Protein AF-A0A381X0K0-F1 (afdb_monomer_lite)

Secondary structure (DSSP, 8-state):
-------EEEEES-EEEEEEEEEETTEEEEEEEEEESSTTT---SEEEEEGGG-----PPPHHHHHHHHHHHHHHHHHTTS-----BHHHHHHHHHHH--TT-TT-SSHHHHHHHHGGG---

pLDDT: mean 73.86, std 18.46, range [36.25, 95.75]

Sequence (122 aa):
MITTDDFSINIESPLKMDLVTHMTPRGIAESLNLTRWMQPFSEQKTFEVDMAQVVTIASASVGLSQYYKYVLKKVDDADMLPEENVSYEEVRHRIEAADDPSNDEVSDEILDELLDISDTIH

Foldseek 3Di:
DDDPPPQKDKDFQDWDWDWDWDQDPVGIDIWIWTHRDQPPPDPDGMDIGGNVPDPDDDDDDPLVVVVSVVVSVVVVVCVVPDDDTDISVNVVVVVVVVVPVVDPPPDVPVVVVVVVCVPDDD

Radius of gyration: 18.39 Å; chains: 1; bounding box: 53×43×51 Å

Structure (mmCIF, N/CA/C/O backbone):
data_AF-A0A381X0K0-F1
#
_entry.id   AF-A0A381X0K0-F1
#
loop_
_atom_site.group_PDB
_atom_site.id
_atom_site.type_symbol
_atom_site.label_atom_id
_atom_site.label_alt_id
_atom_site.label_comp_id
_atom_site.label_asym_id
_atom_site.label_entity_id
_atom_site.label_seq_id
_atom_site.pdbx_PDB_ins_code
_atom_site.Cartn_x
_atom_site.Cartn_y
_atom_site.Cartn_z
_atom_site.occupancy
_atom_site.B_iso_or_equiv
_atom_site.auth_seq_id
_atom_site.auth_comp_id
_atom_site.auth_asym_id
_atom_site.auth_atom_id
_atom_site.pdbx_PDB_model_num
ATOM 1 N N . MET A 1 1 ? -23.074 -20.137 23.136 1.00 40.38 1 MET A N 1
ATOM 2 C CA . MET A 1 1 ? -23.012 -18.737 22.678 1.00 40.38 1 MET A CA 1
ATOM 3 C C . MET A 1 1 ? -21.558 -18.413 22.442 1.00 40.38 1 MET A C 1
ATOM 5 O O . MET A 1 1 ? -20.787 -18.496 23.387 1.00 40.38 1 MET A O 1
ATOM 9 N N . ILE A 1 2 ? -21.197 -18.138 21.195 1.00 36.25 2 ILE A N 1
ATOM 10 C CA . ILE A 1 2 ? -19.928 -17.513 20.829 1.00 36.25 2 ILE A CA 1
ATOM 11 C C . ILE A 1 2 ? -20.352 -16.330 19.967 1.00 36.25 2 ILE A C 1
ATOM 13 O O . ILE A 1 2 ? -20.979 -16.533 18.930 1.00 36.25 2 ILE A O 1
ATOM 17 N N . THR A 1 3 ? -20.117 -15.123 20.460 1.00 43.88 3 THR A N 1
ATOM 18 C CA . THR A 1 3 ? -20.319 -13.877 19.722 1.00 43.88 3 THR A CA 1
ATOM 19 C C . THR A 1 3 ? -18.921 -13.389 19.388 1.00 43.88 3 THR A C 1
ATOM 21 O O . THR A 1 3 ? -18.203 -12.923 20.266 1.00 43.88 3 THR A O 1
ATOM 24 N N . THR A 1 4 ? -18.491 -13.612 18.153 1.00 48.66 4 THR A N 1
ATOM 25 C CA . THR A 1 4 ? -17.281 -13.005 17.598 1.00 48.66 4 THR A CA 1
ATOM 26 C C . THR A 1 4 ? -17.741 -11.874 16.694 1.00 48.66 4 THR A C 1
ATOM 28 O O . THR A 1 4 ? -18.107 -12.113 15.546 1.00 48.66 4 THR A O 1
ATOM 31 N N . ASP A 1 5 ? -17.799 -10.670 17.260 1.00 53.22 5 ASP A N 1
ATOM 32 C CA . ASP A 1 5 ? -17.888 -9.411 16.519 1.00 53.22 5 ASP A CA 1
ATOM 33 C C . ASP A 1 5 ? -16.501 -9.107 15.935 1.00 53.22 5 ASP A C 1
ATOM 35 O O . ASP A 1 5 ? -15.725 -8.370 16.530 1.00 53.22 5 ASP A O 1
ATOM 39 N N . ASP A 1 6 ? -16.165 -9.741 14.811 1.00 66.38 6 ASP A N 1
ATOM 40 C CA . ASP A 1 6 ? -14.887 -9.547 14.099 1.00 66.38 6 ASP A CA 1
ATOM 41 C C . ASP A 1 6 ? -15.176 -9.198 12.625 1.00 66.38 6 ASP A C 1
ATOM 43 O O . ASP A 1 6 ? -14.689 -9.814 11.678 1.00 66.38 6 ASP A O 1
ATOM 47 N N . PHE A 1 7 ? -16.101 -8.253 12.432 1.00 84.19 7 PHE A N 1
ATOM 48 C CA . PHE A 1 7 ? -16.612 -7.839 11.121 1.00 84.19 7 PHE A CA 1
ATOM 49 C C . PHE A 1 7 ? -15.832 -6.671 10.514 1.00 84.19 7 PHE A C 1
ATOM 51 O O . PHE A 1 7 ? -16.231 -6.167 9.472 1.00 84.19 7 PHE A O 1
ATOM 58 N N . SER A 1 8 ? -14.736 -6.227 11.125 1.00 89.00 8 SER A N 1
ATOM 59 C CA . SER A 1 8 ? -13.954 -5.089 10.646 1.00 89.00 8 SER A CA 1
ATOM 60 C C . SER A 1 8 ? -12.452 -5.363 10.680 1.00 89.00 8 SER A C 1
ATOM 62 O O . SER A 1 8 ? -11.953 -6.193 11.436 1.00 89.00 8 SER A O 1
ATOM 64 N N . ILE A 1 9 ? -11.719 -4.674 9.809 1.00 92.38 9 ILE A N 1
ATOM 65 C CA . ILE A 1 9 ? -10.260 -4.652 9.753 1.00 92.38 9 ILE A CA 1
ATOM 66 C C . ILE A 1 9 ? -9.768 -3.246 10.080 1.00 92.38 9 ILE A C 1
ATOM 68 O O . ILE A 1 9 ? -10.250 -2.261 9.526 1.00 92.38 9 ILE A O 1
ATOM 72 N N . ASN A 1 10 ? -8.773 -3.164 10.959 1.00 93.19 10 ASN A N 1
ATOM 73 C CA . ASN A 1 10 ? -8.055 -1.927 11.232 1.00 93.19 10 ASN A CA 1
ATOM 74 C C . ASN A 1 10 ? -6.845 -1.818 10.304 1.00 93.19 10 ASN A C 1
ATOM 76 O O . ASN A 1 10 ? -6.025 -2.734 10.236 1.00 93.19 10 ASN A O 1
ATOM 80 N N . ILE A 1 11 ? -6.739 -0.697 9.597 1.00 93.56 11 ILE A N 1
ATOM 81 C CA . ILE A 1 11 ? -5.674 -0.414 8.635 1.00 93.56 11 ILE A CA 1
ATOM 82 C C . ILE A 1 11 ? -4.933 0.839 9.092 1.00 93.56 11 ILE A C 1
ATOM 84 O O . ILE A 1 11 ? -5.552 1.872 9.333 1.00 93.56 11 ILE A O 1
ATOM 88 N N . GLU A 1 12 ? -3.611 0.758 9.197 1.00 92.56 12 GLU A N 1
ATOM 89 C CA . GLU A 1 12 ? -2.742 1.868 9.590 1.00 92.56 12 GLU A CA 1
ATOM 90 C C . GLU A 1 12 ? -1.925 2.376 8.400 1.00 92.56 12 GLU A C 1
ATOM 92 O O . GLU A 1 12 ? -1.463 1.587 7.576 1.00 92.56 12 GLU A O 1
ATOM 97 N N . SER A 1 13 ? -1.773 3.699 8.321 1.00 91.25 13 SER A N 1
ATOM 98 C CA . SER A 1 13 ? -1.053 4.430 7.273 1.00 91.25 13 SER A CA 1
ATOM 99 C C . SER A 1 13 ? -1.370 3.961 5.843 1.00 91.25 13 SER A C 1
ATOM 101 O O . SER A 1 13 ? -0.459 3.744 5.042 1.00 91.25 13 SER A O 1
ATOM 103 N N . PRO A 1 14 ? -2.657 3.787 5.484 1.00 93.56 14 PRO A N 1
ATOM 104 C CA . PRO A 1 14 ? -3.022 3.292 4.166 1.00 93.56 14 PRO A CA 1
ATOM 105 C C . PRO A 1 14 ? -2.589 4.253 3.056 1.00 93.56 14 PRO A C 1
ATOM 107 O O . PRO A 1 14 ? -2.834 5.462 3.113 1.00 93.56 14 PRO A O 1
ATOM 110 N N . LEU A 1 15 ? -2.021 3.674 1.998 1.00 93.00 15 LEU A N 1
ATOM 111 C CA . LEU A 1 15 ? -1.762 4.354 0.736 1.00 93.00 15 LEU A CA 1
ATOM 112 C C . LEU A 1 15 ? -2.728 3.846 -0.334 1.00 93.00 15 LEU A C 1
ATOM 114 O O . LEU A 1 15 ? -2.998 2.648 -0.445 1.00 93.00 15 LEU A O 1
ATOM 118 N N . LYS A 1 16 ? -3.237 4.769 -1.141 1.00 92.31 16 LYS A N 1
ATOM 119 C CA . LYS A 1 16 ? -4.051 4.476 -2.312 1.00 92.31 16 LYS A CA 1
ATOM 120 C C . LYS A 1 16 ? -3.148 4.045 -3.462 1.00 92.31 16 LYS A C 1
ATOM 122 O O . LYS A 1 16 ? -2.194 4.740 -3.794 1.00 92.31 16 LYS A O 1
ATOM 127 N N . MET A 1 17 ? -3.486 2.918 -4.081 1.00 93.06 17 MET A N 1
ATOM 128 C CA . MET A 1 17 ? -2.830 2.416 -5.285 1.00 93.06 17 MET A CA 1
ATOM 129 C C . MET A 1 17 ? -3.554 2.919 -6.533 1.00 93.06 17 MET A C 1
ATOM 131 O O . MET A 1 17 ? -4.738 2.640 -6.709 1.00 93.06 17 MET A O 1
ATOM 135 N N . ASP A 1 18 ? -2.833 3.617 -7.405 1.00 90.25 18 ASP A N 1
ATOM 136 C CA . ASP A 1 18 ? -3.328 4.124 -8.683 1.00 90.25 18 ASP A CA 1
ATOM 137 C C . ASP A 1 18 ? -2.509 3.552 -9.846 1.00 90.25 18 ASP A C 1
ATOM 139 O O . ASP A 1 18 ? -1.287 3.432 -9.763 1.00 90.25 18 ASP A O 1
ATOM 143 N N . LEU A 1 19 ? -3.177 3.221 -10.952 1.00 90.38 19 LEU A N 1
ATOM 144 C CA . LEU A 1 19 ? -2.515 2.867 -12.207 1.00 90.38 19 LEU A CA 1
ATOM 145 C C . LEU A 1 19 ? -2.429 4.104 -13.097 1.00 90.38 19 LEU A C 1
ATOM 147 O O . LEU A 1 19 ? -3.443 4.712 -13.446 1.00 90.38 19 LEU A O 1
ATOM 151 N N . VAL A 1 20 ? -1.210 4.466 -13.477 1.00 87.81 20 VAL A N 1
ATOM 152 C CA . VAL A 1 20 ? -0.923 5.586 -14.369 1.00 87.81 20 VAL A CA 1
ATOM 153 C C . VAL A 1 20 ? -0.541 5.031 -15.732 1.00 87.81 20 VAL A C 1
ATOM 155 O O . VAL A 1 20 ? 0.456 4.327 -15.882 1.00 87.81 20 VAL A O 1
ATOM 158 N N . THR A 1 21 ? -1.339 5.361 -16.741 1.00 88.81 21 THR A N 1
ATOM 159 C CA . THR A 1 21 ? -1.051 5.005 -18.132 1.00 88.81 21 THR A CA 1
ATOM 160 C C . THR A 1 21 ? -0.179 6.079 -18.769 1.00 88.81 21 THR A C 1
ATOM 162 O O . THR A 1 21 ? -0.420 7.275 -18.602 1.00 88.81 21 THR A O 1
ATOM 165 N N . HIS A 1 22 ? 0.829 5.670 -19.530 1.00 84.44 22 HIS A N 1
ATOM 166 C CA . HIS A 1 22 ? 1.662 6.590 -20.293 1.00 84.44 22 HIS A CA 1
ATOM 167 C C . HIS A 1 22 ? 1.967 6.036 -21.687 1.00 84.44 22 HIS A C 1
ATOM 169 O O . HIS A 1 22 ? 2.054 4.826 -21.911 1.00 84.44 22 HIS A O 1
ATOM 175 N N . MET A 1 23 ? 2.091 6.942 -22.659 1.00 87.50 23 MET A N 1
ATOM 176 C CA . MET A 1 23 ? 2.464 6.578 -24.024 1.00 87.50 23 MET A CA 1
ATOM 177 C C . MET A 1 23 ? 3.976 6.436 -24.119 1.00 87.50 23 MET A C 1
ATOM 179 O O . MET A 1 23 ? 4.715 7.380 -23.848 1.00 87.50 23 MET A O 1
ATOM 183 N N . THR A 1 24 ? 4.431 5.273 -24.564 1.00 86.19 24 THR A N 1
ATOM 184 C CA . THR A 1 24 ? 5.835 5.017 -24.889 1.00 86.19 24 THR A CA 1
ATOM 185 C C . THR A 1 24 ? 5.993 4.810 -26.397 1.00 86.19 24 THR A C 1
ATOM 187 O O . THR A 1 24 ? 5.022 4.473 -27.082 1.00 86.19 24 THR A O 1
ATOM 190 N N . PRO A 1 25 ? 7.219 4.904 -26.946 1.00 87.25 25 PRO A N 1
ATOM 191 C CA . PRO A 1 25 ? 7.485 4.544 -28.342 1.00 87.25 25 PRO A CA 1
ATOM 192 C C . PRO A 1 25 ? 7.109 3.096 -28.708 1.00 87.25 25 PRO A C 1
ATOM 194 O O . PRO A 1 25 ? 6.993 2.774 -29.887 1.00 87.25 25 PRO A O 1
ATOM 197 N N . ARG A 1 26 ? 6.936 2.214 -27.711 1.00 86.56 26 ARG A N 1
ATOM 198 C CA . ARG A 1 26 ? 6.550 0.803 -27.878 1.00 86.56 26 ARG A CA 1
ATOM 199 C C . ARG A 1 26 ? 5.056 0.545 -27.649 1.00 86.56 26 ARG A C 1
ATOM 201 O O . ARG A 1 26 ? 4.625 -0.596 -27.782 1.00 86.56 26 ARG A O 1
ATOM 208 N N . GLY A 1 27 ? 4.274 1.578 -27.340 1.00 88.44 27 GLY A N 1
ATOM 209 C CA . GLY A 1 27 ? 2.844 1.478 -27.052 1.00 88.44 27 GLY A CA 1
ATOM 210 C C . GLY A 1 27 ? 2.481 1.993 -25.662 1.00 88.44 27 GLY A C 1
ATOM 211 O O . GLY A 1 27 ? 3.246 2.722 -25.029 1.00 88.44 27 GLY A O 1
ATOM 212 N N . ILE A 1 28 ? 1.287 1.626 -25.203 1.00 86.44 28 ILE A N 1
ATOM 213 C CA . ILE A 1 28 ? 0.779 2.000 -23.880 1.00 86.44 28 ILE A CA 1
ATOM 214 C C . ILE A 1 28 ? 1.531 1.192 -22.825 1.00 86.44 28 ILE A C 1
ATOM 216 O O . ILE A 1 28 ? 1.593 -0.033 -22.922 1.00 86.44 28 ILE A O 1
ATOM 220 N N . ALA A 1 29 ? 2.083 1.881 -21.835 1.00 86.44 29 ALA A N 1
ATOM 221 C CA . ALA A 1 29 ? 2.632 1.270 -20.637 1.00 86.44 29 ALA A CA 1
ATOM 222 C C . ALA A 1 29 ? 1.858 1.756 -19.409 1.00 86.44 29 ALA A C 1
ATOM 224 O O . ALA A 1 29 ? 1.274 2.843 -19.408 1.00 86.44 29 ALA A O 1
ATOM 225 N N . GLU A 1 30 ? 1.850 0.930 -18.371 1.00 85.75 30 GLU A N 1
ATOM 226 C CA . GLU A 1 30 ? 1.209 1.214 -17.093 1.00 85.75 30 GLU A CA 1
ATOM 227 C C . GLU A 1 30 ? 2.271 1.222 -16.002 1.00 85.75 30 GLU A C 1
ATOM 229 O O . GLU A 1 30 ? 3.159 0.372 -15.986 1.00 85.75 30 GLU A O 1
ATOM 234 N N . SER A 1 31 ? 2.176 2.184 -15.093 1.00 85.06 31 SER A N 1
ATOM 235 C CA . SER A 1 31 ? 2.986 2.245 -13.882 1.00 85.06 31 SER A CA 1
ATOM 236 C C . SER A 1 31 ? 2.082 2.329 -12.662 1.00 85.06 31 SER A C 1
ATOM 238 O O . SER A 1 31 ? 1.027 2.962 -12.700 1.00 85.06 31 SER A O 1
ATOM 240 N N . LEU A 1 32 ? 2.508 1.716 -11.565 1.00 89.81 32 LEU A N 1
ATOM 241 C CA . LEU A 1 32 ? 1.811 1.778 -10.286 1.00 89.81 32 LEU A CA 1
ATOM 242 C C . LEU A 1 32 ? 2.275 3.012 -9.508 1.00 89.81 32 LEU A C 1
ATOM 244 O O . LEU A 1 32 ? 3.467 3.295 -9.460 1.00 89.81 32 LEU A O 1
A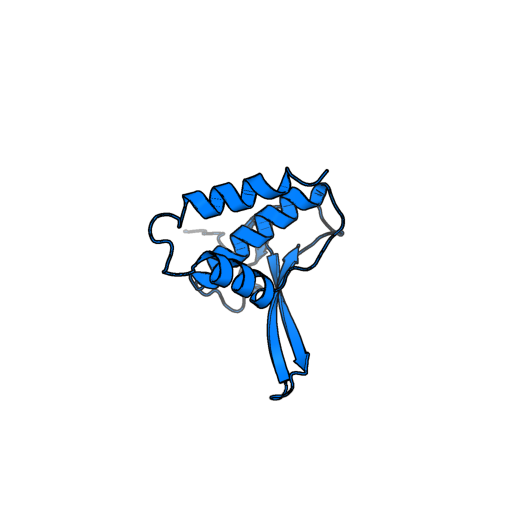TOM 248 N N . ASN A 1 33 ? 1.345 3.733 -8.896 1.00 88.88 33 ASN A N 1
ATOM 249 C CA . ASN A 1 33 ? 1.615 4.876 -8.034 1.00 88.88 33 ASN A CA 1
ATOM 250 C C . ASN A 1 33 ? 0.965 4.667 -6.661 1.00 88.88 33 ASN A C 1
ATOM 252 O O . ASN A 1 33 ? -0.131 4.107 -6.583 1.00 88.88 33 ASN A O 1
ATOM 256 N N . LEU A 1 34 ? 1.620 5.126 -5.594 1.00 90.56 34 LEU A N 1
ATOM 257 C CA . LEU A 1 34 ? 1.061 5.142 -4.241 1.00 90.56 34 LEU A CA 1
ATOM 258 C C . LEU A 1 34 ? 0.908 6.584 -3.752 1.00 90.56 34 LEU A C 1
ATOM 260 O O . LEU A 1 34 ? 1.843 7.374 -3.843 1.00 90.56 34 LEU A O 1
ATOM 264 N N . THR A 1 35 ? -0.266 6.920 -3.223 1.00 88.62 35 THR A N 1
ATOM 265 C CA . THR A 1 35 ? -0.592 8.257 -2.695 1.00 88.62 35 THR A CA 1
ATOM 266 C C . THR A 1 35 ? -1.282 8.157 -1.340 1.00 88.62 35 THR A C 1
ATOM 268 O O . THR A 1 35 ? -1.750 7.085 -0.954 1.00 88.62 35 THR A O 1
ATOM 271 N N . ARG A 1 36 ? -1.356 9.257 -0.583 1.00 88.38 36 ARG A N 1
ATOM 272 C CA . ARG A 1 36 ? -2.105 9.281 0.681 1.00 88.38 36 ARG A CA 1
ATOM 273 C C . ARG A 1 36 ? -3.577 8.952 0.430 1.00 88.38 36 ARG A C 1
ATOM 275 O O . ARG A 1 36 ? -4.175 9.466 -0.511 1.00 88.38 36 ARG A O 1
ATOM 282 N N . TRP A 1 37 ? -4.176 8.101 1.265 1.00 91.38 37 TRP A N 1
ATOM 283 C CA . TRP A 1 37 ? -5.520 7.597 0.972 1.00 91.38 37 TRP A CA 1
ATOM 284 C C . TRP A 1 37 ? -6.630 8.640 1.139 1.00 91.38 37 TRP A C 1
ATOM 286 O O . TRP A 1 37 ? -7.420 8.840 0.219 1.00 91.38 37 TRP A O 1
ATOM 296 N N . MET A 1 38 ? -6.698 9.287 2.307 1.00 87.44 38 MET A N 1
ATOM 297 C CA . MET A 1 38 ? -7.819 10.161 2.685 1.00 87.44 38 MET A CA 1
ATOM 298 C C . MET A 1 38 ? -7.434 11.635 2.860 1.00 87.44 38 MET A C 1
ATOM 300 O O . MET A 1 38 ? -8.308 12.457 3.136 1.00 87.44 38 MET A O 1
ATOM 304 N N . GLN A 1 39 ? -6.162 11.999 2.691 1.00 82.19 39 GLN A N 1
ATOM 305 C CA . GLN A 1 39 ? -5.755 13.404 2.713 1.00 82.19 39 GLN A CA 1
ATOM 306 C C . GLN A 1 39 ? -6.173 14.136 1.421 1.00 82.19 39 GLN A C 1
ATOM 308 O O . GLN A 1 39 ? -6.300 13.505 0.369 1.00 82.19 39 GLN A O 1
ATOM 313 N N . PRO A 1 40 ? -6.440 15.456 1.495 1.00 83.00 40 PRO A N 1
ATOM 314 C CA . PRO A 1 40 ? -6.381 16.328 2.682 1.00 83.00 40 PRO A CA 1
ATOM 315 C C . PRO A 1 40 ? -7.679 16.319 3.515 1.00 83.00 40 PRO A C 1
ATOM 317 O O . PRO A 1 40 ? -7.913 17.197 4.340 1.00 83.00 40 PRO A O 1
ATOM 320 N N . PHE A 1 41 ? -8.587 15.376 3.261 1.00 86.81 41 PHE A N 1
ATOM 321 C CA . PHE A 1 41 ? -9.919 15.363 3.872 1.00 86.81 41 PHE A CA 1
ATOM 322 C C . PHE A 1 41 ? -9.942 14.736 5.271 1.00 86.81 41 PHE A C 1
ATOM 324 O O . PHE A 1 41 ? -10.931 14.888 5.989 1.00 86.81 41 PHE A O 1
ATOM 331 N N . SER A 1 42 ? -8.876 14.034 5.659 1.00 86.56 42 SER A N 1
ATOM 332 C CA . SER A 1 42 ? -8.689 13.476 6.994 1.00 86.56 42 SER A CA 1
ATOM 333 C C . SER A 1 42 ? -7.206 13.380 7.352 1.00 86.56 42 SER A C 1
ATOM 335 O O . SER A 1 42 ? -6.412 12.891 6.553 1.00 86.56 42 SER A O 1
ATOM 337 N N . GLU A 1 43 ? -6.871 13.772 8.583 1.00 83.38 43 GLU A N 1
ATOM 338 C CA . GLU A 1 43 ? -5.542 13.607 9.200 1.00 83.38 43 GLU A CA 1
ATOM 339 C C . GLU A 1 43 ? -5.409 12.291 9.989 1.00 83.38 43 GLU A C 1
ATOM 341 O O . GLU A 1 43 ? -4.397 12.018 10.635 1.00 83.38 43 GLU A O 1
ATOM 346 N N . GLN A 1 44 ? -6.462 11.473 9.999 1.00 87.69 44 GLN A N 1
ATOM 347 C CA . GLN A 1 44 ? -6.474 10.198 10.704 1.00 87.69 44 GLN A CA 1
ATOM 348 C C . GLN A 1 44 ? -5.518 9.208 10.020 1.00 87.69 44 GLN A C 1
ATOM 350 O O . GLN A 1 44 ? -5.582 9.017 8.809 1.00 87.69 44 GLN A O 1
ATOM 355 N N . LYS A 1 45 ? -4.642 8.558 10.800 1.00 86.56 45 LYS A N 1
ATOM 356 C CA . LYS A 1 45 ? -3.683 7.559 10.284 1.00 86.56 45 LYS A CA 1
ATOM 357 C C . LYS A 1 45 ? -4.216 6.123 10.320 1.00 86.56 45 LYS A C 1
ATOM 359 O O . LYS A 1 45 ? -3.719 5.273 9.591 1.00 86.56 45 LYS A O 1
ATOM 364 N N . THR A 1 46 ? -5.224 5.841 11.141 1.00 91.38 46 THR A N 1
ATOM 365 C CA . THR A 1 46 ? -5.782 4.496 11.342 1.00 91.38 46 THR A CA 1
ATOM 366 C C . THR A 1 46 ? -7.250 4.457 10.960 1.00 91.38 46 THR A C 1
ATOM 368 O O . THR A 1 46 ? -8.011 5.299 11.406 1.00 91.38 46 THR A O 1
ATOM 371 N N . PHE A 1 47 ? -7.690 3.488 10.168 1.00 91.88 47 PHE A N 1
ATOM 372 C CA . PHE A 1 47 ? -9.073 3.398 9.699 1.00 91.88 47 PHE A CA 1
ATOM 373 C C . PHE A 1 47 ? -9.643 2.021 9.996 1.00 91.88 47 PHE A C 1
ATOM 375 O O . PHE A 1 47 ? -8.989 1.012 9.750 1.00 91.88 47 PHE A O 1
ATOM 382 N N . GLU A 1 48 ? -10.877 1.991 10.483 1.00 93.75 48 GLU A N 1
ATOM 383 C CA . GLU A 1 48 ? -11.645 0.763 10.627 1.00 93.75 48 GLU A CA 1
ATOM 384 C C . GLU A 1 48 ? -12.517 0.580 9.381 1.00 93.75 48 GLU A C 1
ATOM 386 O O . GLU A 1 48 ? -13.288 1.470 9.011 1.00 93.75 48 GLU A O 1
ATOM 391 N N . VAL A 1 49 ? -12.372 -0.559 8.710 1.00 92.62 49 VAL A N 1
ATOM 392 C CA . VAL A 1 49 ? -13.110 -0.898 7.492 1.00 92.62 49 VAL A CA 1
ATOM 393 C C . VAL A 1 49 ? -13.930 -2.148 7.751 1.00 92.62 49 VAL A C 1
ATOM 395 O O . VAL A 1 49 ? -13.393 -3.168 8.165 1.00 92.62 49 VAL A O 1
ATOM 398 N N . ASP A 1 50 ? -15.228 -2.089 7.476 1.00 94.06 50 ASP A N 1
ATOM 399 C CA . ASP A 1 50 ? -16.096 -3.265 7.522 1.00 94.06 50 ASP A CA 1
ATOM 400 C C . ASP A 1 50 ? -15.640 -4.296 6.472 1.00 94.06 50 ASP A C 1
ATOM 402 O O . ASP A 1 50 ? -15.516 -3.985 5.282 1.00 94.06 50 ASP A O 1
ATOM 406 N N . MET A 1 51 ? -15.406 -5.536 6.903 1.00 91.00 51 MET A N 1
ATOM 407 C CA . MET A 1 51 ? -15.021 -6.660 6.049 1.00 91.00 51 MET A CA 1
ATOM 408 C C . MET A 1 51 ? -16.045 -6.924 4.941 1.00 91.00 51 MET A C 1
ATOM 410 O O . MET A 1 51 ? -15.668 -7.403 3.874 1.00 91.00 51 MET A O 1
ATOM 414 N N . ALA A 1 52 ? -17.317 -6.560 5.126 1.00 93.06 52 ALA A N 1
ATOM 415 C CA . ALA A 1 52 ? -18.337 -6.640 4.081 1.00 93.06 52 ALA A CA 1
ATOM 416 C C . ALA A 1 52 ? -18.052 -5.722 2.874 1.00 93.06 52 ALA A C 1
ATOM 418 O O . ALA A 1 52 ? -18.614 -5.941 1.801 1.00 93.06 52 ALA A O 1
ATOM 419 N N . GLN A 1 53 ? -17.198 -4.703 3.029 1.00 94.00 53 GLN A N 1
ATOM 420 C CA . GLN A 1 53 ? -16.765 -3.806 1.949 1.00 94.00 53 GLN A CA 1
ATOM 421 C C . GLN A 1 53 ? -15.481 -4.282 1.248 1.00 94.00 53 GLN A C 1
ATOM 423 O O . GLN A 1 53 ? -15.081 -3.707 0.234 1.00 94.00 53 GLN A O 1
ATOM 428 N N . VAL A 1 54 ? -14.825 -5.330 1.756 1.00 92.06 54 VAL A N 1
ATOM 429 C CA . VAL A 1 54 ? -13.562 -5.838 1.213 1.00 92.06 54 VAL A CA 1
ATOM 430 C C . VAL A 1 54 ? -13.834 -6.980 0.239 1.00 92.06 54 VAL A C 1
ATOM 432 O O . VAL A 1 54 ? -14.273 -8.061 0.618 1.00 92.06 54 VAL A O 1
ATOM 435 N N . VAL A 1 55 ? -13.532 -6.757 -1.041 1.00 95.75 55 VAL A N 1
ATOM 436 C CA . VAL A 1 55 ? -13.734 -7.777 -2.085 1.00 95.75 55 VAL A CA 1
ATOM 437 C C . VAL A 1 55 ? -12.616 -8.821 -2.081 1.00 95.75 55 VAL A C 1
ATOM 439 O O . VAL A 1 55 ? -12.863 -10.001 -2.325 1.00 95.75 55 VAL A O 1
ATOM 442 N N . THR A 1 56 ? -11.363 -8.417 -1.854 1.00 93.56 56 THR A N 1
ATOM 443 C CA . THR A 1 56 ? -10.203 -9.322 -1.888 1.00 93.56 56 THR A CA 1
ATOM 444 C C . THR A 1 56 ? -9.051 -8.768 -1.057 1.00 93.56 56 THR A C 1
ATOM 446 O O . THR A 1 56 ? -8.778 -7.571 -1.090 1.00 93.56 56 THR A O 1
ATOM 449 N N . ILE A 1 57 ? -8.348 -9.663 -0.360 1.00 92.19 57 ILE A N 1
ATOM 450 C CA . ILE A 1 57 ? -7.085 -9.394 0.334 1.00 92.19 57 ILE A CA 1
ATOM 451 C C . ILE A 1 57 ? -6.036 -10.333 -0.257 1.00 92.19 57 ILE A C 1
ATOM 453 O O . ILE A 1 57 ? -6.278 -11.534 -0.385 1.00 92.19 57 ILE A O 1
ATOM 457 N N . ALA A 1 58 ? -4.877 -9.794 -0.619 1.00 93.56 58 ALA A N 1
ATOM 458 C CA . ALA A 1 58 ? -3.767 -10.561 -1.166 1.00 93.56 58 ALA A CA 1
ATOM 459 C C . ALA A 1 58 ? -2.447 -10.104 -0.546 1.00 93.56 58 ALA A C 1
ATOM 461 O O . ALA A 1 58 ? -2.277 -8.932 -0.207 1.00 93.56 58 ALA A O 1
ATOM 462 N N . SER A 1 59 ? -1.501 -11.032 -0.412 1.00 93.25 59 SER A N 1
ATOM 463 C CA . SER A 1 59 ? -0.147 -10.706 0.029 1.00 93.25 59 SER A CA 1
ATOM 464 C C . SER A 1 59 ? 0.569 -9.877 -1.037 1.00 93.25 59 SER A C 1
ATOM 466 O O . SER A 1 59 ? 0.583 -10.243 -2.213 1.00 93.25 59 SER A O 1
ATOM 468 N N . ALA A 1 60 ? 1.177 -8.768 -0.619 1.00 89.94 60 ALA A N 1
ATOM 469 C CA . ALA A 1 60 ? 1.988 -7.932 -1.492 1.00 89.94 60 ALA A CA 1
ATOM 470 C C . ALA A 1 60 ? 3.283 -8.652 -1.906 1.00 89.94 60 ALA A C 1
ATOM 472 O O . ALA A 1 60 ? 3.826 -9.471 -1.162 1.00 89.94 60 ALA A O 1
ATOM 473 N N . SER A 1 61 ? 3.805 -8.316 -3.087 1.00 91.12 61 SER A N 1
ATOM 474 C CA . SER A 1 61 ? 5.148 -8.741 -3.490 1.00 91.12 61 SER A CA 1
ATOM 475 C C . SER A 1 61 ? 6.228 -8.030 -2.661 1.00 91.12 61 SER A C 1
ATOM 477 O O . SER A 1 61 ? 5.972 -7.005 -2.019 1.00 91.12 61 SER A O 1
ATOM 479 N N . VAL A 1 62 ? 7.462 -8.546 -2.708 1.00 88.06 62 VAL A N 1
ATOM 480 C CA . VAL A 1 62 ? 8.622 -7.928 -2.039 1.00 88.06 62 VAL A CA 1
ATOM 481 C C . VAL A 1 62 ? 8.846 -6.498 -2.544 1.00 88.06 62 VAL A C 1
ATOM 483 O O . VAL A 1 62 ? 8.943 -5.577 -1.737 1.00 88.06 62 VAL A O 1
ATOM 486 N N . GLY A 1 63 ? 8.830 -6.295 -3.867 1.00 85.62 63 GLY A N 1
ATOM 487 C CA . GLY A 1 63 ? 9.027 -4.972 -4.467 1.00 85.62 63 GLY A CA 1
ATOM 488 C C . GLY A 1 63 ? 7.934 -3.969 -4.090 1.00 85.62 63 GLY A C 1
ATOM 489 O O . GLY A 1 63 ? 8.241 -2.829 -3.753 1.00 85.62 63 GLY A O 1
ATOM 490 N N . LEU A 1 64 ? 6.664 -4.393 -4.062 1.00 89.19 64 LEU A N 1
ATOM 491 C CA . LEU A 1 64 ? 5.566 -3.518 -3.636 1.00 89.19 64 LEU A CA 1
ATOM 492 C C . LEU A 1 64 ? 5.668 -3.167 -2.144 1.00 89.19 64 LEU A C 1
ATOM 494 O O . LEU A 1 64 ? 5.401 -2.032 -1.759 1.00 89.19 64 LEU A O 1
ATOM 498 N N . SER A 1 65 ? 6.104 -4.115 -1.313 1.00 88.44 65 SER A N 1
ATOM 499 C CA . SER A 1 65 ? 6.338 -3.883 0.117 1.00 88.44 65 SER A CA 1
ATOM 500 C C . SER A 1 65 ? 7.450 -2.859 0.365 1.00 88.44 65 SER A C 1
ATOM 502 O O . SER A 1 65 ? 7.312 -2.001 1.234 1.00 88.44 65 SER A O 1
ATOM 504 N N . GLN A 1 66 ? 8.550 -2.925 -0.390 1.00 86.44 66 GLN A N 1
ATOM 505 C CA . GLN A 1 66 ? 9.639 -1.943 -0.301 1.00 86.44 66 GLN A CA 1
ATOM 506 C C . GLN A 1 66 ? 9.198 -0.564 -0.796 1.00 86.44 66 GLN A C 1
ATOM 508 O O . GLN A 1 66 ? 9.432 0.435 -0.118 1.00 86.44 66 GLN A O 1
ATOM 513 N N . TYR A 1 67 ? 8.498 -0.513 -1.928 1.00 88.75 67 TYR A N 1
ATOM 514 C CA . TYR A 1 67 ? 7.981 0.736 -2.474 1.00 88.75 67 TYR A CA 1
ATOM 515 C C . TYR A 1 67 ? 6.978 1.417 -1.535 1.00 88.75 67 TYR A C 1
ATOM 517 O O . TYR A 1 67 ? 7.073 2.622 -1.325 1.00 88.75 67 TYR A O 1
ATOM 525 N N . TYR A 1 68 ? 6.093 0.655 -0.883 1.00 91.19 68 TYR A N 1
ATOM 526 C CA . TYR A 1 68 ? 5.215 1.179 0.168 1.00 91.19 68 TYR A CA 1
ATOM 527 C C . TYR A 1 68 ? 6.005 1.874 1.286 1.00 91.19 68 TYR A C 1
ATOM 529 O O . TYR A 1 68 ? 5.690 3.008 1.636 1.00 91.19 68 TYR A O 1
ATOM 537 N N . LYS A 1 69 ? 7.058 1.232 1.816 1.00 88.38 69 LYS A N 1
ATOM 538 C CA . LYS A 1 69 ? 7.895 1.814 2.884 1.00 88.38 69 LYS A CA 1
ATOM 539 C C . LYS A 1 69 ? 8.600 3.089 2.430 1.00 88.38 69 LYS A C 1
ATOM 541 O O . LYS A 1 69 ? 8.648 4.059 3.181 1.00 88.38 69 LYS A O 1
ATOM 546 N N . TYR A 1 70 ? 9.130 3.082 1.208 1.00 86.12 70 TYR A N 1
ATOM 547 C CA . TYR A 1 70 ? 9.777 4.248 0.615 1.00 86.12 70 TYR A CA 1
ATOM 548 C C . TYR A 1 70 ? 8.810 5.432 0.515 1.00 86.12 70 TYR A C 1
ATOM 550 O O . TYR A 1 70 ? 9.132 6.532 0.966 1.00 86.12 70 TYR A O 1
ATOM 558 N N . VAL A 1 71 ? 7.614 5.201 -0.037 1.00 87.31 71 VAL A N 1
ATOM 559 C CA . VAL A 1 71 ? 6.602 6.252 -0.191 1.00 87.31 71 VAL A CA 1
ATOM 560 C C . VAL A 1 71 ? 6.137 6.739 1.172 1.00 87.31 71 VAL A C 1
ATOM 562 O O . VAL A 1 71 ? 6.085 7.942 1.375 1.00 87.31 71 VAL A O 1
ATOM 565 N N . LEU A 1 72 ? 5.875 5.841 2.123 1.00 87.81 72 LEU A N 1
ATOM 566 C CA . LEU A 1 72 ? 5.450 6.225 3.468 1.00 87.81 72 LEU A CA 1
ATOM 567 C C . LEU A 1 72 ? 6.459 7.165 4.142 1.00 87.81 72 LEU A C 1
ATOM 569 O O . LEU A 1 72 ? 6.061 8.204 4.657 1.00 87.81 72 LEU A O 1
ATOM 573 N N . LYS A 1 73 ? 7.759 6.854 4.057 1.00 84.19 73 LYS A N 1
ATOM 574 C CA . LYS A 1 73 ? 8.813 7.728 4.584 1.00 84.19 73 LYS A CA 1
ATOM 575 C C . LYS A 1 73 ? 8.820 9.091 3.892 1.00 84.19 73 LYS A C 1
ATOM 577 O O . LYS A 1 73 ? 8.818 10.112 4.562 1.00 84.19 73 LYS A O 1
ATOM 582 N N . LYS A 1 74 ? 8.765 9.117 2.556 1.00 79.56 74 LYS A N 1
ATOM 583 C CA . LYS A 1 74 ? 8.738 10.375 1.793 1.00 79.56 74 LYS A CA 1
ATOM 584 C C . LYS A 1 74 ? 7.509 11.220 2.085 1.00 79.56 74 LYS A C 1
ATOM 586 O O . LYS A 1 74 ? 7.612 12.435 2.084 1.00 79.56 74 LYS A O 1
ATOM 591 N N . VAL A 1 75 ? 6.370 10.584 2.316 1.00 76.75 75 VAL A N 1
ATOM 592 C CA . VAL A 1 75 ? 5.107 11.229 2.659 1.00 76.75 75 VAL A CA 1
ATOM 593 C C . VAL A 1 75 ? 5.182 11.836 4.063 1.00 76.75 75 VAL A C 1
ATOM 595 O O . VAL A 1 75 ? 4.872 13.012 4.207 1.00 76.75 75 VAL A O 1
ATOM 598 N N . ASP A 1 76 ? 5.657 11.096 5.068 1.00 72.44 76 ASP A N 1
ATOM 599 C CA . ASP A 1 76 ? 5.860 11.642 6.420 1.00 72.44 76 ASP A CA 1
ATOM 600 C C . ASP A 1 76 ? 6.925 12.769 6.427 1.00 72.44 76 ASP A C 1
ATOM 602 O O . ASP A 1 76 ? 6.745 13.779 7.105 1.00 72.44 76 ASP A O 1
ATOM 606 N N . ASP A 1 77 ? 7.993 12.658 5.624 1.00 64.88 77 ASP A N 1
ATOM 607 C CA . ASP A 1 77 ? 9.007 13.716 5.460 1.00 64.88 77 ASP A CA 1
ATOM 608 C C . ASP A 1 77 ? 8.444 14.941 4.696 1.00 64.88 77 ASP A C 1
ATOM 610 O O . ASP A 1 77 ? 8.790 16.092 4.979 1.00 64.88 77 ASP A O 1
ATOM 614 N N . ALA A 1 78 ? 7.541 14.713 3.734 1.00 56.06 78 ALA A N 1
ATOM 615 C CA . ALA A 1 78 ? 6.875 15.743 2.933 1.00 56.06 78 ALA A CA 1
ATOM 616 C C . ALA A 1 78 ? 5.763 16.485 3.689 1.00 56.06 78 ALA A C 1
ATOM 618 O O . ALA A 1 78 ? 5.256 17.481 3.187 1.00 56.06 78 ALA A O 1
ATOM 619 N N . ASP A 1 79 ? 5.428 16.136 4.931 1.00 53.03 79 ASP A N 1
ATOM 620 C CA . ASP A 1 79 ? 4.685 17.079 5.783 1.00 53.03 79 ASP A CA 1
ATOM 621 C C . ASP A 1 79 ? 5.495 18.391 6.019 1.00 53.03 79 ASP A C 1
ATOM 623 O O . ASP A 1 79 ? 4.953 19.378 6.523 1.00 53.03 79 ASP A O 1
ATOM 627 N N . MET A 1 80 ? 6.770 18.450 5.582 1.00 46.47 80 MET A N 1
ATOM 628 C CA . MET A 1 80 ? 7.600 19.661 5.494 1.00 46.47 80 MET A CA 1
ATOM 629 C C . MET A 1 80 ? 7.715 20.306 4.085 1.00 46.47 80 MET A C 1
ATOM 631 O O . MET A 1 80 ? 8.211 21.432 4.006 1.00 46.47 80 MET A O 1
ATOM 635 N N . LEU A 1 81 ? 7.269 19.674 2.981 1.00 37.03 81 LEU A N 1
ATOM 636 C CA . LEU A 1 81 ? 7.417 20.166 1.585 1.00 37.03 81 LEU A CA 1
ATOM 637 C C . LEU A 1 81 ? 6.273 19.688 0.645 1.00 37.03 81 LEU A C 1
ATOM 639 O O . LEU A 1 81 ? 5.719 18.621 0.853 1.00 37.03 81 LEU A O 1
ATOM 643 N N . PRO A 1 82 ? 5.889 20.435 -0.413 1.00 40.59 82 PRO A N 1
ATOM 644 C CA . PRO A 1 82 ? 4.662 20.171 -1.183 1.00 40.59 82 PRO A CA 1
ATOM 645 C C . PRO A 1 82 ? 4.603 18.780 -1.849 1.00 40.59 82 PRO A C 1
ATOM 647 O O . PRO A 1 82 ? 5.615 18.243 -2.287 1.00 40.59 82 PRO A O 1
ATOM 650 N N . GLU A 1 83 ? 3.385 18.231 -1.947 1.00 51.69 83 GLU A N 1
ATOM 651 C CA . GLU 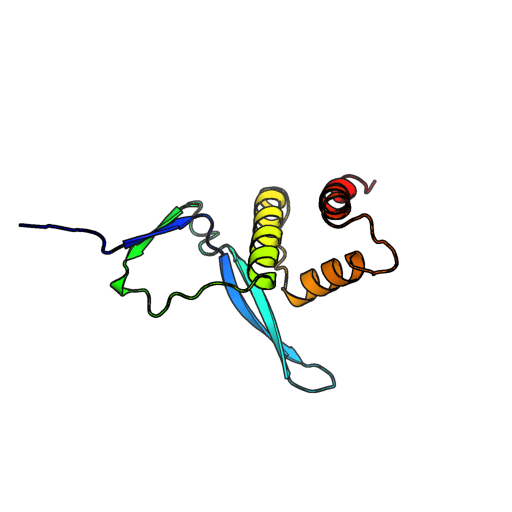A 1 83 ? 3.084 16.868 -2.412 1.00 51.69 83 GLU A CA 1
ATOM 652 C C . GLU A 1 83 ? 3.567 16.580 -3.846 1.00 51.69 83 GLU A C 1
ATOM 654 O O . GLU A 1 83 ? 2.932 16.980 -4.825 1.00 51.69 83 GLU A O 1
ATOM 659 N N . GLU A 1 84 ? 4.650 15.815 -3.985 1.00 56.47 84 GLU A N 1
ATOM 660 C CA . GLU A 1 84 ? 5.007 15.164 -5.248 1.00 56.47 84 GLU A CA 1
ATOM 661 C C . GLU A 1 84 ? 4.522 13.707 -5.255 1.00 56.47 84 GLU A C 1
ATOM 663 O O . GLU A 1 84 ? 4.777 12.932 -4.334 1.00 56.47 84 GLU A O 1
ATOM 668 N N . ASN A 1 85 ? 3.804 13.325 -6.315 1.00 57.72 85 ASN A N 1
ATOM 669 C CA . ASN A 1 85 ? 3.370 11.947 -6.544 1.00 57.72 85 ASN A CA 1
ATOM 670 C C . ASN A 1 85 ? 4.549 11.124 -7.071 1.00 57.72 85 ASN A C 1
ATOM 672 O O . ASN A 1 85 ? 5.070 11.427 -8.143 1.00 57.72 85 ASN A O 1
ATOM 676 N N . VAL A 1 86 ? 4.948 10.075 -6.352 1.00 63.06 86 VAL A N 1
ATOM 677 C CA . VAL A 1 86 ? 6.149 9.297 -6.683 1.00 63.06 86 VAL A CA 1
ATOM 678 C C . VAL A 1 86 ? 5.774 7.935 -7.255 1.00 63.06 86 VAL A C 1
ATOM 680 O O . VAL A 1 86 ? 5.308 7.093 -6.504 1.00 63.06 86 VAL A O 1
ATOM 683 N N . SER A 1 87 ? 6.029 7.687 -8.546 1.00 68.88 87 SER A N 1
ATOM 684 C CA . SER A 1 87 ? 5.701 6.431 -9.257 1.00 68.88 87 SER A CA 1
ATOM 685 C C . SER A 1 87 ? 6.638 5.260 -8.915 1.00 68.88 87 SER A C 1
ATOM 687 O O . SER A 1 87 ? 7.837 5.458 -8.719 1.00 68.88 87 SER A O 1
ATOM 689 N N . TYR A 1 88 ? 6.124 4.022 -8.933 1.00 67.00 88 TYR A N 1
ATOM 690 C CA . TYR A 1 88 ? 6.901 2.794 -8.714 1.00 67.00 88 TYR A CA 1
ATOM 691 C C . TYR A 1 88 ? 8.068 2.677 -9.685 1.00 67.00 88 TYR A C 1
ATOM 693 O O . TYR A 1 88 ? 9.164 2.337 -9.265 1.00 67.00 88 TYR A O 1
ATOM 701 N N . GLU A 1 89 ? 7.857 2.980 -10.968 1.00 66.94 89 GLU A N 1
ATOM 702 C CA . GLU A 1 89 ? 8.920 2.876 -11.977 1.00 66.94 89 GLU A CA 1
ATOM 703 C C . GLU A 1 89 ? 10.028 3.910 -11.749 1.00 66.94 89 GLU A C 1
ATOM 705 O O . GLU A 1 89 ? 11.200 3.630 -11.983 1.00 66.94 89 GLU A O 1
ATOM 710 N N . GLU A 1 90 ? 9.683 5.090 -11.230 1.00 67.25 90 GLU A N 1
ATOM 711 C CA . GLU A 1 90 ? 10.675 6.108 -10.892 1.00 67.25 90 GLU A CA 1
ATOM 712 C C . GLU A 1 90 ? 11.500 5.706 -9.667 1.00 67.25 90 GLU A C 1
ATOM 714 O O . GLU A 1 90 ? 12.725 5.839 -9.671 1.00 67.25 90 GLU A O 1
ATOM 719 N N . VAL A 1 91 ? 10.854 5.148 -8.641 1.00 67.88 91 VAL A N 1
ATOM 720 C CA . VAL A 1 91 ? 11.561 4.600 -7.476 1.00 67.88 91 VAL A CA 1
ATOM 721 C C . VAL A 1 91 ? 12.405 3.406 -7.877 1.00 67.88 91 VAL A C 1
ATOM 723 O O . VAL A 1 91 ? 13.565 3.327 -7.492 1.00 67.88 91 VAL A O 1
ATOM 726 N N . ARG A 1 92 ? 11.860 2.504 -8.689 1.00 67.19 92 ARG A N 1
ATOM 727 C CA . ARG A 1 92 ? 12.555 1.324 -9.185 1.00 67.19 92 ARG A CA 1
ATOM 728 C C . ARG A 1 92 ? 13.801 1.704 -9.970 1.00 67.19 92 ARG A C 1
ATOM 730 O O . ARG A 1 92 ? 14.845 1.143 -9.693 1.00 67.19 92 ARG A O 1
ATOM 737 N N . HIS A 1 93 ? 13.734 2.694 -10.857 1.00 66.50 93 HIS A N 1
ATOM 738 C CA . HIS A 1 93 ? 14.917 3.182 -11.567 1.00 66.50 93 HIS A CA 1
ATOM 739 C C . HIS A 1 93 ? 15.989 3.731 -10.608 1.00 66.50 93 HIS A C 1
ATOM 741 O O . HIS A 1 93 ? 17.180 3.570 -10.855 1.00 66.50 93 HIS A O 1
ATOM 747 N N . ARG A 1 94 ? 15.591 4.370 -9.499 1.00 62.28 94 ARG A N 1
ATOM 748 C CA . ARG A 1 94 ? 16.528 4.857 -8.470 1.00 62.28 94 ARG A CA 1
ATOM 749 C C . ARG A 1 94 ? 17.099 3.722 -7.609 1.00 62.28 94 ARG A C 1
ATOM 751 O O . ARG A 1 94 ? 18.275 3.775 -7.280 1.00 62.28 94 ARG A O 1
ATOM 758 N N . ILE A 1 95 ? 16.296 2.705 -7.286 1.00 61.25 95 ILE A N 1
ATOM 759 C CA . ILE A 1 95 ? 16.736 1.492 -6.577 1.00 61.25 95 ILE A CA 1
ATOM 760 C C . ILE A 1 95 ? 17.691 0.682 -7.460 1.00 61.25 95 ILE A C 1
ATOM 762 O O . ILE A 1 95 ? 18.774 0.338 -7.021 1.00 61.25 95 ILE A O 1
ATOM 766 N N . GLU A 1 96 ? 17.340 0.436 -8.721 1.00 62.38 96 GLU A N 1
ATOM 767 C CA . GLU A 1 96 ? 18.173 -0.309 -9.674 1.00 62.38 96 GLU A CA 1
ATOM 768 C C . GLU A 1 96 ? 19.486 0.419 -9.994 1.00 62.38 96 GLU A C 1
ATOM 770 O O . GLU A 1 96 ? 20.501 -0.230 -10.217 1.00 62.38 96 GLU A O 1
ATOM 775 N N . ALA A 1 97 ? 19.497 1.757 -9.982 1.00 59.16 97 ALA A N 1
ATOM 776 C CA . ALA A 1 97 ? 20.735 2.531 -10.081 1.00 59.16 97 ALA A CA 1
ATOM 777 C C . ALA A 1 97 ? 21.622 2.419 -8.827 1.00 59.16 97 ALA A C 1
ATOM 779 O O . ALA A 1 97 ? 22.829 2.625 -8.927 1.00 59.16 97 ALA A O 1
ATOM 780 N N . ALA A 1 98 ? 21.038 2.118 -7.663 1.00 51.09 98 ALA A N 1
ATOM 781 C CA . ALA A 1 98 ? 21.767 1.873 -6.420 1.00 51.09 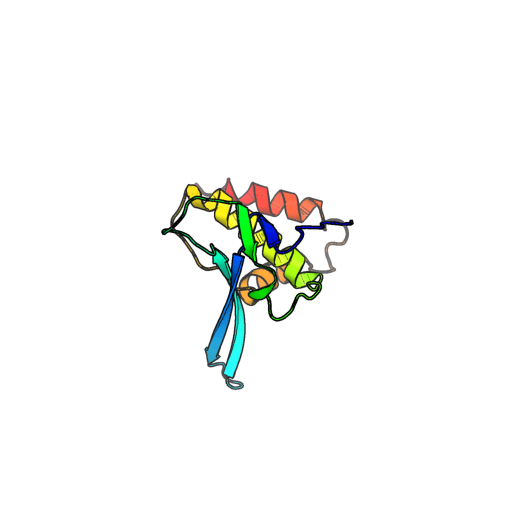98 ALA A CA 1
ATOM 782 C C . ALA A 1 98 ? 22.239 0.410 -6.281 1.00 51.09 98 ALA A C 1
ATOM 784 O O . ALA A 1 98 ? 23.190 0.155 -5.553 1.00 51.09 98 ALA A O 1
ATOM 785 N N . ASP A 1 9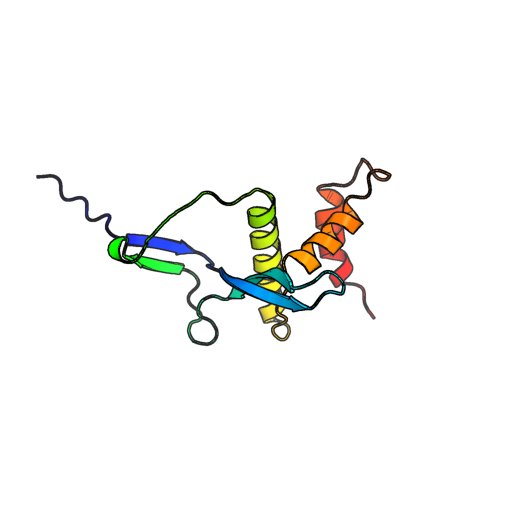9 ? 21.614 -0.523 -7.005 1.00 43.84 99 ASP A N 1
ATOM 786 C CA . ASP A 1 99 ? 21.845 -1.978 -6.961 1.00 43.84 99 ASP A CA 1
ATOM 787 C C . ASP A 1 99 ? 22.825 -2.456 -8.068 1.00 43.84 99 ASP A C 1
ATOM 789 O O . ASP A 1 99 ? 22.707 -3.562 -8.600 1.00 43.84 99 ASP A O 1
ATOM 793 N N . ASP A 1 100 ? 23.778 -1.601 -8.478 1.00 54.97 100 ASP A N 1
ATOM 794 C CA . ASP A 1 100 ? 24.844 -1.953 -9.432 1.00 54.97 100 ASP A CA 1
ATOM 795 C C . ASP A 1 100 ? 25.786 -3.011 -8.804 1.00 54.97 100 ASP A C 1
ATOM 797 O O . ASP A 1 100 ? 26.497 -2.708 -7.841 1.00 54.97 100 ASP A O 1
ATOM 801 N N . PRO A 1 101 ? 25.867 -4.234 -9.369 1.00 47.91 101 PRO A N 1
ATOM 802 C CA . PRO A 1 101 ? 26.613 -5.371 -8.814 1.00 47.91 101 PRO A CA 1
ATOM 803 C C . PRO A 1 101 ? 28.144 -5.223 -8.879 1.00 47.91 101 PRO A C 1
ATOM 805 O O . PRO A 1 101 ? 28.877 -6.178 -8.633 1.00 47.91 101 PRO A O 1
ATOM 808 N N . SER A 1 102 ? 28.665 -4.053 -9.253 1.00 56.16 102 SER A N 1
ATOM 809 C CA . SER A 1 102 ? 30.070 -3.701 -9.027 1.00 56.16 102 SER A CA 1
ATOM 810 C C . SER A 1 102 ? 30.365 -3.236 -7.592 1.00 56.16 102 SER A C 1
ATOM 812 O O . SER A 1 102 ? 31.537 -3.046 -7.259 1.00 56.16 102 SER A O 1
ATOM 814 N N . ASN A 1 103 ? 29.345 -3.087 -6.740 1.00 51.47 103 ASN A N 1
ATOM 815 C CA . ASN A 1 103 ? 29.474 -2.595 -5.370 1.00 51.47 103 ASN A CA 1
ATOM 816 C C . ASN A 1 103 ? 28.783 -3.535 -4.354 1.00 51.47 103 ASN A C 1
ATOM 818 O O . ASN A 1 103 ? 27.672 -3.287 -3.898 1.00 51.47 103 ASN A O 1
ATOM 822 N N . ASP A 1 104 ? 29.458 -4.638 -4.011 1.00 50.25 104 ASP A N 1
ATOM 823 C CA . ASP A 1 104 ? 28.912 -5.792 -3.264 1.00 50.25 104 ASP A CA 1
ATOM 824 C C . ASP A 1 104 ? 28.765 -5.614 -1.731 1.00 50.25 104 ASP A C 1
ATOM 826 O O . ASP A 1 104 ? 28.348 -6.547 -1.045 1.00 50.25 104 ASP A O 1
ATOM 830 N N . GLU A 1 105 ? 29.095 -4.458 -1.147 1.00 49.19 105 GLU A N 1
ATOM 831 C CA . GLU A 1 105 ? 29.074 -4.279 0.323 1.00 49.19 105 GLU A CA 1
ATOM 832 C C . GLU A 1 105 ? 27.866 -3.492 0.852 1.00 49.19 105 GLU A C 1
ATOM 834 O O . GLU A 1 105 ? 27.739 -3.295 2.058 1.00 49.19 105 GLU A O 1
ATOM 839 N N . VAL A 1 106 ? 26.954 -3.050 -0.017 1.00 51.53 106 VAL A N 1
ATOM 840 C CA . VAL A 1 106 ? 26.208 -1.826 0.279 1.00 51.53 106 VAL A CA 1
ATOM 841 C C . VAL A 1 106 ? 24.699 -1.954 -0.014 1.00 51.53 106 VAL A C 1
ATOM 843 O O . VAL A 1 106 ? 24.119 -1.211 -0.787 1.00 51.53 106 VAL A O 1
ATOM 846 N N . SER A 1 107 ? 24.012 -2.922 0.605 1.00 54.75 107 SER A N 1
ATOM 847 C CA . SER A 1 107 ? 22.539 -3.018 0.479 1.00 54.75 107 SER A CA 1
ATOM 848 C C . SER A 1 107 ? 21.796 -2.28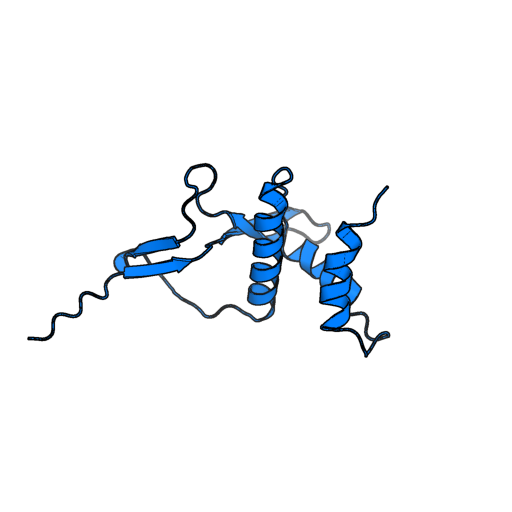5 1.597 1.00 54.75 107 SER A C 1
ATOM 850 O O . SER A 1 107 ? 20.832 -1.584 1.318 1.00 54.75 107 SER A O 1
ATOM 852 N N . ASP A 1 108 ? 22.224 -2.422 2.852 1.00 52.81 108 ASP A N 1
ATOM 853 C CA . ASP A 1 108 ? 21.554 -1.759 3.982 1.00 52.81 108 ASP A CA 1
ATOM 854 C C . ASP A 1 108 ? 22.230 -0.419 4.332 1.00 52.81 108 ASP A C 1
ATOM 856 O O . ASP A 1 108 ? 21.556 0.535 4.706 1.00 52.81 108 ASP A O 1
ATOM 860 N N . GLU A 1 109 ? 23.544 -0.306 4.107 1.00 49.59 109 GLU A N 1
ATOM 861 C CA . GLU A 1 109 ? 24.329 0.907 4.377 1.00 49.59 109 GLU A CA 1
ATOM 862 C C . GLU A 1 109 ? 24.115 2.004 3.304 1.00 49.59 109 GLU A C 1
ATOM 864 O O . GLU A 1 109 ? 23.984 3.164 3.677 1.00 49.59 109 GLU A O 1
ATOM 869 N N . ILE A 1 110 ? 23.922 1.673 2.005 1.00 51.56 110 ILE A N 1
ATOM 870 C CA . ILE A 1 110 ? 23.502 2.656 0.958 1.00 51.56 110 ILE A CA 1
ATOM 871 C C . ILE A 1 110 ? 22.091 3.145 1.229 1.00 51.56 110 ILE A C 1
ATOM 873 O O . ILE A 1 110 ? 21.760 4.281 0.910 1.00 51.56 110 ILE A O 1
ATOM 877 N N . LEU A 1 111 ? 21.224 2.277 1.754 1.00 52.91 111 LEU A N 1
ATOM 878 C CA . LEU A 1 111 ? 19.848 2.648 2.045 1.00 52.91 111 LEU A CA 1
ATOM 879 C C . LEU A 1 111 ? 19.820 3.728 3.125 1.00 52.91 111 LEU A C 1
ATOM 881 O O . LEU A 1 111 ? 19.072 4.684 2.962 1.00 52.91 111 LEU A O 1
ATOM 885 N N . ASP A 1 112 ? 20.679 3.636 4.141 1.00 59.19 112 ASP A N 1
ATOM 886 C CA . ASP A 1 112 ? 20.884 4.694 5.135 1.00 59.19 112 ASP A CA 1
ATOM 887 C C . ASP A 1 112 ? 21.649 5.911 4.564 1.00 59.19 112 ASP A C 1
ATOM 889 O O . ASP A 1 112 ? 21.275 7.048 4.846 1.00 59.19 112 ASP A O 1
ATOM 893 N N . GLU A 1 113 ? 22.631 5.728 3.676 1.00 55.66 113 GLU A N 1
ATOM 894 C CA . GLU A 1 113 ? 23.369 6.837 3.039 1.00 55.66 113 GLU A CA 1
ATOM 895 C C . GLU A 1 113 ? 22.491 7.651 2.057 1.00 55.66 113 GLU A C 1
ATOM 897 O O . GLU A 1 113 ? 22.529 8.880 2.041 1.00 55.66 113 GLU A O 1
ATOM 902 N N . LEU A 1 114 ? 21.595 7.005 1.299 1.00 53.50 114 LEU A N 1
ATOM 903 C CA . LEU A 1 114 ? 20.577 7.646 0.446 1.00 53.50 114 LEU A CA 1
ATOM 904 C C . LEU A 1 114 ? 19.550 8.454 1.249 1.00 53.50 114 LEU A C 1
ATOM 906 O O . LEU A 1 114 ? 18.887 9.338 0.694 1.00 53.50 114 LEU A O 1
ATOM 910 N N . LEU A 1 115 ? 19.394 8.140 2.535 1.00 52.00 115 LEU A N 1
ATOM 911 C CA . LEU A 1 115 ? 18.561 8.893 3.466 1.00 52.00 115 LEU A CA 1
ATOM 912 C C . LEU A 1 115 ? 19.292 10.119 4.028 1.00 52.00 115 LEU A C 1
ATOM 914 O O . LEU A 1 115 ? 18.622 11.107 4.319 1.00 52.00 115 LEU A O 1
ATOM 918 N N . ASP A 1 116 ? 20.624 10.089 4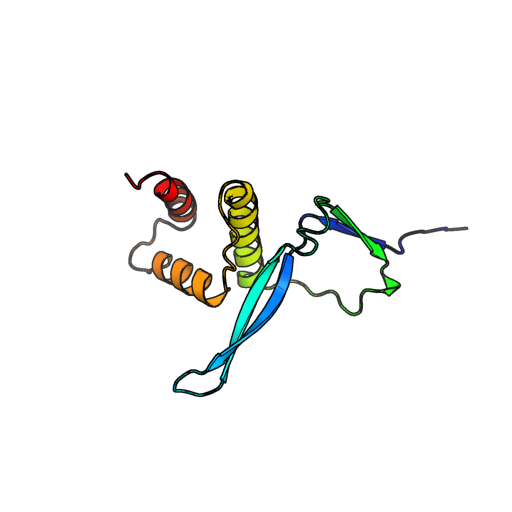.098 1.00 56.03 116 ASP A N 1
ATOM 919 C CA . ASP A 1 116 ? 21.465 11.166 4.642 1.00 56.03 116 ASP A CA 1
ATOM 920 C C . ASP A 1 116 ? 21.859 12.222 3.581 1.00 56.03 116 ASP A C 1
ATOM 922 O O . ASP A 1 116 ? 22.018 13.404 3.886 1.00 56.03 116 ASP A O 1
ATOM 926 N N . ILE A 1 117 ? 21.936 11.866 2.288 1.00 48.25 117 ILE A N 1
ATOM 927 C CA . ILE A 1 117 ? 22.334 12.822 1.223 1.00 48.25 117 ILE A CA 1
ATOM 928 C C . ILE A 1 117 ? 21.243 13.881 0.934 1.00 48.25 117 ILE A C 1
ATOM 930 O O . ILE A 1 117 ? 21.529 14.926 0.345 1.00 48.25 117 ILE A O 1
ATOM 934 N N . SER A 1 118 ? 20.001 13.679 1.399 1.00 50.41 118 SER A N 1
ATOM 935 C CA . SER A 1 118 ? 18.955 14.719 1.350 1.00 50.41 118 SER A CA 1
ATOM 936 C C . SER A 1 118 ? 19.313 15.969 2.169 1.00 50.41 118 SER A C 1
ATOM 938 O O . SER A 1 118 ? 18.719 17.020 1.928 1.00 50.41 118 SER A O 1
ATOM 940 N N . ASP A 1 119 ? 20.276 15.873 3.092 1.00 48.12 119 ASP A N 1
ATOM 941 C CA . ASP A 1 119 ? 20.742 16.982 3.933 1.00 48.12 119 ASP A CA 1
ATOM 942 C C . ASP A 1 119 ? 21.928 17.763 3.330 1.00 48.12 119 ASP A C 1
ATOM 944 O O . ASP A 1 119 ? 22.410 18.724 3.930 1.00 48.12 119 ASP A O 1
ATOM 948 N N . THR A 1 120 ? 22.400 17.422 2.122 1.00 43.44 120 THR A N 1
ATOM 949 C CA . THR A 1 120 ? 23.452 18.204 1.445 1.00 43.44 120 THR A CA 1
ATOM 950 C C . THR A 1 120 ? 23.001 18.727 0.087 1.00 43.44 120 THR A C 1
ATOM 952 O O . THR A 1 120 ? 23.410 18.225 -0.957 1.00 43.44 120 THR A O 1
ATOM 955 N N . ILE A 1 121 ? 22.239 19.825 0.094 1.00 38.84 121 ILE A N 1
ATOM 956 C CA . ILE A 1 121 ? 22.325 20.827 -0.976 1.00 38.84 121 ILE A CA 1
ATOM 957 C C . ILE A 1 121 ? 22.327 22.228 -0.342 1.00 38.84 121 ILE A C 1
ATOM 959 O O . ILE A 1 121 ? 21.409 22.594 0.387 1.00 38.84 121 ILE A O 1
ATOM 963 N N . HIS A 1 122 ? 23.413 22.965 -0.595 1.00 41.06 122 HIS A N 1
ATOM 964 C CA . HIS A 1 122 ? 23.624 24.381 -0.272 1.00 41.06 122 HIS A CA 1
ATOM 965 C C . HIS A 1 122 ? 22.792 25.294 -1.181 1.00 41.06 122 HIS A C 1
ATOM 967 O O . HIS A 1 122 ? 22.642 24.936 -2.373 1.00 41.06 122 HIS A O 1
#

Organism: NCBI:txid408172